Protein AF-A0A4P6BJ47-F1 (afdb_monomer_lite)

Foldseek 3Di:
DDPLQPDLVSVLVVQCLVCLLVVVQLSVLVQADPVRVVVVLVVCVVVVVDDPVVSVVDDSPDPSSSVVVSVVSVVVCVVCDVVCSVFKDWDSDWADPDPFKIKIWIDGNVVPDDDDPPDPPDPPTQIFMWGWDWDQDPNDTDIHIGTHVVVNVVD

Secondary structure (DSSP, 8-state):
--TT--SHHHHHHHHHHHHHHTT-HHHHHHHB-HHHHHHHHHHHHHTTSS-HHHHHT--TT-HHHHHHHHHHHHHHHHHH-HHHHHTEEEEEEEEE-SSSEEEEEEEE-TTSS----S-TT-----EEEEEEEEEEETTEEEEEEEE-HHHHHH-

pLDDT: mean 79.22, std 15.64, range [38.28, 96.44]

Radius of gyration: 16.75 Å; chains: 1; bounding box: 39×51×36 Å

Sequence (155 aa):
MDKRLETPEHITAIAFLEAIYQDDVGAFWRLLSSEGRGFFKGLWYGKGIFTLEELKGLSEENFFIKEQLKAVLKTIRASLGENFLNNVGISEKIIQDDALHKRVKLIPNIGKSEVVFIKPTLVETLFIPLVYELEDKENQMVGYWKIDYLKMIKG

Structure (mmCIF, N/CA/C/O backbone):
data_AF-A0A4P6BJ47-F1
#
_entry.id   AF-A0A4P6BJ47-F1
#
loop_
_atom_site.group_PDB
_atom_site.id
_atom_site.type_symbol
_atom_site.label_atom_id
_atom_site.label_alt_id
_atom_site.label_comp_id
_atom_site.label_asym_id
_atom_site.label_entity_id
_atom_site.label_seq_id
_atom_site.pdbx_PDB_ins_code
_atom_site.Cartn_x
_atom_site.Cartn_y
_atom_site.Cartn_z
_atom_site.occupancy
_atom_site.B_iso_or_equiv
_atom_site.auth_seq_id
_atom_site.auth_comp_id
_atom_site.auth_asym_id
_atom_site.auth_atom_id
_atom_site.pdbx_PDB_model_num
ATOM 1 N N . MET A 1 1 ? 22.271 0.160 -5.242 1.00 46.38 1 MET A N 1
ATOM 2 C CA . MET A 1 1 ? 21.013 0.419 -5.973 1.00 46.38 1 MET A CA 1
ATOM 3 C C . MET A 1 1 ? 21.399 1.064 -7.287 1.00 46.38 1 MET A C 1
ATOM 5 O O . MET A 1 1 ? 22.166 2.016 -7.249 1.00 46.38 1 MET A O 1
ATOM 9 N N . ASP A 1 2 ? 21.001 0.477 -8.415 1.00 38.28 2 ASP A N 1
ATOM 10 C CA . ASP A 1 2 ? 21.309 0.995 -9.754 1.00 38.28 2 ASP A CA 1
ATOM 11 C C . ASP A 1 2 ? 20.486 2.272 -10.011 1.00 38.28 2 ASP A C 1
ATOM 13 O O . ASP A 1 2 ? 19.298 2.312 -9.697 1.00 38.28 2 ASP A O 1
ATOM 17 N N . LYS A 1 3 ? 21.116 3.324 -10.543 1.00 46.25 3 LYS A N 1
ATOM 18 C CA . LYS A 1 3 ? 20.573 4.698 -10.670 1.00 46.25 3 LYS A CA 1
ATOM 19 C C . LYS A 1 3 ? 19.500 4.860 -11.769 1.00 46.25 3 LYS A C 1
ATOM 21 O O . LYS A 1 3 ? 19.238 5.965 -12.220 1.00 46.25 3 LYS A O 1
ATOM 26 N N . ARG A 1 4 ? 18.910 3.767 -12.267 1.00 52.31 4 ARG A N 1
ATOM 27 C CA . ARG A 1 4 ? 18.043 3.767 -13.468 1.00 52.31 4 ARG A CA 1
ATOM 28 C C . ARG A 1 4 ? 16.538 3.723 -13.175 1.00 52.31 4 ARG A C 1
ATOM 30 O O . ARG A 1 4 ? 15.744 3.791 -14.103 1.00 52.31 4 ARG A O 1
ATOM 37 N N . LEU A 1 5 ? 16.141 3.643 -11.903 1.00 60.44 5 LEU A N 1
ATOM 38 C CA . LEU A 1 5 ? 14.746 3.499 -11.454 1.00 60.44 5 LEU A CA 1
ATOM 39 C C . LEU A 1 5 ? 14.224 4.763 -10.735 1.00 60.44 5 LEU A C 1
ATOM 41 O O . LEU A 1 5 ? 13.616 4.672 -9.674 1.00 60.44 5 LEU A O 1
ATOM 45 N N . GLU A 1 6 ? 14.482 5.955 -11.280 1.00 70.81 6 GLU A N 1
ATOM 46 C CA . GLU A 1 6 ? 14.173 7.245 -10.625 1.00 70.81 6 GLU A CA 1
ATOM 47 C C . GLU A 1 6 ? 12.835 7.875 -11.066 1.00 70.81 6 GLU A C 1
ATOM 49 O O . GLU A 1 6 ? 12.692 9.096 -11.063 1.00 70.81 6 GLU A O 1
ATOM 54 N N . THR A 1 7 ? 11.828 7.087 -11.466 1.00 88.38 7 THR A N 1
ATOM 55 C CA . THR A 1 7 ? 10.485 7.668 -11.665 1.00 88.38 7 THR A CA 1
ATOM 56 C C . THR A 1 7 ? 9.706 7.687 -10.345 1.00 88.38 7 THR A C 1
ATOM 58 O O . THR A 1 7 ? 9.891 6.787 -9.518 1.00 88.38 7 THR A O 1
ATOM 61 N N . PRO A 1 8 ? 8.797 8.655 -10.135 1.00 91.69 8 PRO A N 1
ATOM 62 C CA . PRO A 1 8 ? 7.952 8.699 -8.942 1.00 91.69 8 PRO A CA 1
ATOM 63 C C . PRO A 1 8 ? 7.198 7.387 -8.660 1.00 91.69 8 PRO A C 1
ATOM 65 O O . PRO A 1 8 ? 7.066 6.990 -7.509 1.00 91.69 8 PRO A O 1
ATOM 68 N N . GLU A 1 9 ? 6.752 6.677 -9.698 1.00 92.75 9 GLU A N 1
ATOM 69 C CA . GLU A 1 9 ? 6.090 5.372 -9.595 1.00 92.75 9 GLU A CA 1
ATOM 70 C C . GLU A 1 9 ? 7.004 4.295 -9.003 1.00 92.75 9 GLU A C 1
ATOM 72 O O . GLU A 1 9 ? 6.594 3.565 -8.099 1.00 92.75 9 GLU A O 1
ATOM 77 N N . HIS A 1 10 ? 8.243 4.201 -9.499 1.00 90.25 10 HIS A N 1
ATOM 78 C CA . HIS A 1 10 ? 9.231 3.263 -8.972 1.00 90.25 10 HIS A CA 1
ATOM 79 C C . HIS A 1 10 ? 9.581 3.610 -7.527 1.00 90.25 10 HIS A C 1
ATOM 81 O O . HIS A 1 10 ? 9.614 2.715 -6.689 1.00 90.25 10 HIS A O 1
ATOM 87 N N . ILE A 1 11 ? 9.766 4.897 -7.214 1.00 91.81 11 ILE A N 1
ATOM 88 C CA . ILE A 1 11 ? 10.048 5.362 -5.850 1.00 91.81 11 ILE A CA 1
ATOM 89 C C . ILE A 1 11 ? 8.911 4.962 -4.899 1.00 91.81 11 ILE A C 1
ATOM 91 O O . ILE A 1 11 ? 9.177 4.364 -3.858 1.00 91.81 11 ILE A O 1
ATOM 95 N N . THR A 1 12 ? 7.648 5.211 -5.265 1.00 93.75 12 THR A N 1
ATOM 96 C CA . THR A 1 12 ? 6.483 4.813 -4.456 1.00 93.75 12 THR A CA 1
ATOM 97 C C . THR A 1 12 ? 6.406 3.293 -4.284 1.00 93.75 12 THR A C 1
ATOM 99 O O . THR A 1 12 ? 6.168 2.812 -3.176 1.00 93.75 12 THR A O 1
ATOM 102 N N . ALA A 1 13 ? 6.627 2.522 -5.352 1.00 91.44 13 ALA A N 1
ATOM 103 C CA . ALA A 1 13 ? 6.590 1.062 -5.299 1.00 91.44 13 ALA A CA 1
ATOM 104 C C . ALA A 1 13 ? 7.714 0.475 -4.422 1.00 91.44 13 ALA A C 1
ATOM 106 O O . ALA A 1 13 ? 7.459 -0.437 -3.637 1.00 91.44 13 ALA A O 1
ATOM 107 N N . ILE A 1 14 ? 8.935 1.014 -4.514 1.00 90.38 14 ILE A N 1
ATOM 108 C CA . ILE A 1 14 ? 10.071 0.617 -3.666 1.00 90.38 14 ILE A CA 1
ATOM 109 C C . ILE A 1 14 ? 9.769 0.944 -2.210 1.00 90.38 14 ILE A C 1
ATOM 111 O O . ILE A 1 14 ? 9.846 0.052 -1.372 1.00 90.38 14 ILE A O 1
ATOM 115 N N . ALA A 1 15 ? 9.354 2.180 -1.920 1.00 92.19 15 ALA A N 1
ATOM 116 C CA . ALA A 1 15 ? 9.032 2.603 -0.561 1.00 92.19 15 ALA A CA 1
ATOM 117 C C . ALA A 1 15 ? 7.928 1.732 0.062 1.00 92.19 15 ALA A C 1
ATOM 119 O O . ALA A 1 15 ? 7.953 1.446 1.256 1.00 92.19 15 ALA A O 1
ATOM 120 N N . PHE A 1 16 ? 6.972 1.263 -0.746 1.00 92.38 16 PHE A N 1
ATOM 121 C CA . PHE A 1 16 ? 5.924 0.354 -0.290 1.00 92.38 16 PHE A CA 1
ATOM 122 C C . PHE A 1 16 ? 6.463 -1.029 0.080 1.00 92.38 16 PHE A C 1
ATOM 124 O O . PHE A 1 16 ? 6.133 -1.554 1.144 1.00 92.38 16 PHE A O 1
ATOM 131 N N . LEU A 1 17 ? 7.319 -1.606 -0.765 1.00 89.38 17 LEU A N 1
ATOM 132 C CA . LEU A 1 17 ? 7.975 -2.882 -0.474 1.00 89.38 17 LEU A CA 1
ATOM 133 C C . LEU A 1 17 ? 8.894 -2.779 0.747 1.00 89.38 17 LEU A C 1
ATOM 135 O O . LEU A 1 17 ? 8.898 -3.681 1.580 1.00 89.38 17 LEU A O 1
ATOM 139 N N . GLU A 1 18 ? 9.628 -1.675 0.881 1.00 89.75 18 GLU A N 1
ATOM 140 C CA . GLU A 1 18 ? 10.474 -1.393 2.041 1.00 89.75 18 GLU A CA 1
ATOM 141 C C . GLU A 1 18 ? 9.647 -1.262 3.322 1.00 89.75 18 GLU A C 1
ATOM 143 O O . GLU A 1 18 ? 10.007 -1.866 4.331 1.00 89.75 18 GLU A O 1
ATOM 148 N N . ALA A 1 19 ? 8.508 -0.565 3.277 1.00 91.25 19 ALA A N 1
ATOM 149 C CA . ALA A 1 19 ? 7.604 -0.455 4.418 1.00 91.25 19 ALA A CA 1
ATOM 150 C C . ALA A 1 19 ? 7.075 -1.827 4.867 1.00 91.25 19 ALA A C 1
ATOM 152 O O . ALA A 1 19 ? 7.056 -2.128 6.059 1.00 91.25 19 ALA A O 1
ATOM 153 N N . ILE A 1 20 ? 6.705 -2.697 3.919 1.00 89.50 20 ILE A N 1
ATOM 154 C CA . ILE A 1 20 ? 6.298 -4.078 4.219 1.00 89.50 20 ILE A CA 1
ATOM 155 C C . ILE A 1 20 ? 7.464 -4.871 4.820 1.00 89.50 20 ILE A C 1
ATOM 157 O O . ILE A 1 20 ? 7.289 -5.572 5.817 1.00 89.50 20 ILE A O 1
ATOM 161 N N . TYR A 1 21 ? 8.652 -4.772 4.221 1.00 87.38 21 TYR A N 1
ATOM 162 C CA . TYR A 1 21 ? 9.841 -5.502 4.654 1.00 87.38 21 TYR A CA 1
ATOM 163 C C . TYR A 1 21 ? 10.271 -5.120 6.078 1.00 87.38 21 TYR A C 1
ATOM 165 O O . TYR A 1 21 ? 10.577 -5.996 6.887 1.00 87.38 21 TYR A O 1
ATOM 173 N N . GLN A 1 22 ? 10.245 -3.825 6.398 1.00 89.81 22 GLN A N 1
ATOM 174 C CA . GLN A 1 22 ? 10.663 -3.281 7.692 1.00 89.81 22 GLN A CA 1
ATOM 175 C C . GLN A 1 22 ? 9.563 -3.308 8.765 1.00 89.81 22 GLN A C 1
ATOM 177 O O . GLN A 1 22 ? 9.823 -2.900 9.893 1.00 89.81 22 GLN A O 1
ATOM 182 N N . ASP A 1 23 ? 8.355 -3.783 8.439 1.00 88.81 23 ASP A N 1
ATOM 183 C CA . ASP A 1 23 ? 7.171 -3.667 9.306 1.00 88.81 23 ASP A CA 1
ATOM 184 C C . ASP A 1 23 ? 6.864 -2.199 9.694 1.00 88.81 23 ASP A C 1
ATOM 186 O O . ASP A 1 23 ? 6.342 -1.904 10.772 1.00 88.81 23 ASP A O 1
ATOM 190 N N . ASP A 1 24 ? 7.194 -1.249 8.803 1.00 90.38 24 ASP A N 1
ATOM 191 C CA . ASP A 1 24 ? 6.918 0.178 8.991 1.00 90.38 24 ASP A CA 1
ATOM 192 C C . ASP A 1 24 ? 5.474 0.488 8.600 1.00 90.38 24 ASP A C 1
ATOM 194 O O . ASP A 1 24 ? 5.130 0.889 7.483 1.00 90.38 24 ASP A O 1
ATOM 198 N N . VAL A 1 25 ? 4.609 0.317 9.588 1.00 90.25 25 VAL A N 1
ATOM 199 C CA . VAL A 1 25 ? 3.180 0.587 9.494 1.00 90.25 25 VAL A CA 1
ATOM 200 C C . VAL A 1 25 ? 2.864 2.037 9.122 1.00 90.25 25 VAL A C 1
ATOM 202 O O . VAL A 1 25 ? 1.892 2.291 8.408 1.00 90.25 25 VAL A O 1
ATOM 205 N N . GLY A 1 26 ? 3.664 2.993 9.601 1.00 88.94 26 GLY A N 1
ATOM 206 C CA . GLY A 1 26 ? 3.444 4.410 9.324 1.00 88.94 26 GLY A CA 1
ATOM 207 C C . GLY A 1 26 ? 3.706 4.715 7.855 1.00 88.94 26 GLY A C 1
ATOM 208 O O . GLY A 1 26 ? 2.857 5.294 7.177 1.00 88.94 26 GLY A O 1
ATOM 209 N N . ALA A 1 27 ? 4.851 4.262 7.338 1.00 90.94 27 ALA A N 1
ATOM 210 C CA . ALA A 1 27 ? 5.171 4.384 5.921 1.00 90.94 27 ALA A CA 1
ATOM 211 C C . ALA A 1 27 ? 4.148 3.652 5.045 1.00 90.94 27 ALA A C 1
ATOM 213 O O . ALA A 1 27 ? 3.646 4.242 4.088 1.00 90.94 27 ALA A O 1
ATOM 214 N N . PHE A 1 28 ? 3.768 2.423 5.414 1.00 92.06 28 PHE A N 1
ATOM 215 C CA . PHE A 1 28 ? 2.736 1.665 4.708 1.00 92.06 28 PHE A CA 1
ATOM 216 C C . PHE A 1 28 ? 1.435 2.468 4.606 1.00 92.06 28 PHE A C 1
ATOM 218 O O . PHE A 1 28 ? 0.937 2.688 3.505 1.00 92.06 28 PHE A O 1
ATOM 225 N N . TRP A 1 29 ? 0.924 2.978 5.733 1.00 91.50 29 TRP A N 1
ATOM 226 C CA . TRP A 1 29 ? -0.313 3.758 5.773 1.00 91.50 29 TRP A CA 1
ATOM 227 C C . TRP A 1 29 ? -0.246 5.031 4.924 1.00 91.50 29 TRP A C 1
ATOM 229 O O . TRP A 1 29 ? -1.196 5.330 4.201 1.00 91.50 29 TRP A O 1
ATOM 239 N N . ARG A 1 30 ? 0.870 5.773 4.972 1.00 90.62 30 ARG A N 1
ATOM 240 C CA . ARG A 1 30 ? 1.061 6.997 4.171 1.00 90.62 30 ARG A CA 1
ATOM 241 C C . ARG A 1 30 ? 1.095 6.735 2.673 1.00 90.62 30 ARG A C 1
ATOM 243 O O . ARG A 1 30 ? 0.724 7.621 1.900 1.00 90.62 30 ARG A O 1
ATOM 250 N N . LEU A 1 31 ? 1.586 5.571 2.261 1.00 94.00 31 LEU A N 1
ATOM 251 C CA . LEU A 1 31 ? 1.706 5.202 0.854 1.00 94.00 31 LEU A CA 1
ATOM 252 C C . LEU A 1 31 ? 0.375 4.749 0.255 1.00 94.00 31 LEU A C 1
ATOM 254 O O . LEU A 1 31 ? 0.220 4.831 -0.960 1.00 94.00 31 LEU A O 1
ATOM 258 N N . LEU A 1 32 ? -0.592 4.326 1.072 1.00 93.50 32 LEU A N 1
ATOM 259 C CA . LEU A 1 32 ? -1.928 3.975 0.598 1.00 93.50 32 LEU A CA 1
ATOM 260 C C . LEU A 1 32 ? -2.672 5.180 0.014 1.00 93.50 32 LEU A C 1
ATOM 262 O O . LEU A 1 32 ? -2.580 6.304 0.520 1.00 93.50 32 LEU A O 1
ATOM 266 N N . SER A 1 33 ? -3.478 4.912 -1.011 1.00 94.31 33 SER A N 1
ATOM 267 C CA . SER A 1 33 ? -4.452 5.871 -1.527 1.00 94.31 33 SER A CA 1
ATOM 268 C C . SER A 1 33 ? -5.469 6.272 -0.456 1.00 94.31 33 SER A C 1
ATOM 270 O O . SER A 1 33 ? -5.699 5.564 0.533 1.00 94.31 33 SER A O 1
ATOM 272 N N . SER A 1 34 ? -6.092 7.430 -0.639 1.00 90.94 34 SER A N 1
ATOM 273 C CA . SER A 1 34 ? -7.233 7.888 0.155 1.00 90.94 34 SER A CA 1
ATOM 274 C C . SER A 1 34 ? -8.343 6.830 0.226 1.00 90.94 34 SER A C 1
ATOM 276 O O . SER A 1 34 ? -8.818 6.521 1.321 1.00 90.94 34 SER A O 1
ATOM 278 N N . GLU A 1 35 ? -8.675 6.194 -0.901 1.00 90.88 35 GLU A N 1
ATOM 279 C CA . GLU A 1 35 ? -9.647 5.098 -0.971 1.00 90.88 35 GLU A CA 1
ATOM 280 C C . GLU A 1 35 ? -9.191 3.861 -0.192 1.00 90.88 35 GLU A C 1
ATOM 282 O O . GLU A 1 35 ? -9.967 3.296 0.580 1.00 90.88 35 GLU A O 1
ATOM 287 N N . GLY A 1 36 ? -7.921 3.463 -0.324 1.00 90.81 36 GLY A N 1
ATOM 288 C CA . GLY A 1 36 ? -7.354 2.340 0.424 1.00 90.81 36 GLY A CA 1
ATOM 289 C C . GLY A 1 36 ? -7.406 2.577 1.934 1.00 90.81 36 GLY A C 1
ATOM 290 O O . GLY A 1 36 ? -7.845 1.711 2.692 1.00 90.81 36 GLY A O 1
ATOM 291 N N . ARG A 1 37 ? -7.046 3.786 2.384 1.00 90.50 37 ARG A N 1
ATOM 292 C CA . ARG A 1 37 ? -7.188 4.197 3.791 1.00 90.50 37 ARG A CA 1
ATOM 293 C C . ARG A 1 37 ? -8.654 4.207 4.230 1.00 90.50 37 ARG A C 1
ATOM 295 O O . ARG A 1 37 ? -8.968 3.745 5.327 1.00 90.50 37 ARG A O 1
ATOM 302 N N . GLY A 1 38 ? -9.555 4.696 3.380 1.00 90.12 38 GLY A N 1
ATOM 303 C CA . GLY A 1 38 ? -10.999 4.702 3.615 1.00 90.12 38 GLY A CA 1
ATOM 304 C C . GLY A 1 38 ? -11.576 3.298 3.802 1.00 90.12 38 GLY A C 1
ATOM 305 O O . GLY A 1 38 ? -12.339 3.073 4.741 1.00 90.12 38 GLY A O 1
ATOM 306 N N . PHE A 1 39 ? -11.149 2.334 2.982 1.00 90.50 39 PHE A N 1
ATOM 307 C CA . PHE A 1 39 ? -11.540 0.930 3.105 1.00 90.50 39 PHE A CA 1
ATOM 308 C C . PHE A 1 39 ? -11.183 0.352 4.476 1.00 90.50 39 PHE A C 1
ATOM 310 O O . PHE A 1 39 ? -12.046 -0.222 5.138 1.00 90.50 39 PHE A O 1
ATOM 317 N N . PHE A 1 40 ? -9.944 0.541 4.943 1.00 88.81 40 PHE A N 1
ATOM 318 C CA . PHE A 1 40 ? -9.538 0.055 6.265 1.00 88.81 40 PHE A CA 1
ATOM 319 C C . PHE A 1 40 ? -10.332 0.714 7.394 1.00 88.81 40 PHE A C 1
ATOM 321 O O . PHE A 1 40 ? -10.818 0.013 8.282 1.00 88.81 40 PHE A O 1
ATOM 328 N N . LYS A 1 41 ? -10.538 2.037 7.331 1.00 88.56 41 LYS A N 1
ATOM 329 C CA . LYS A 1 41 ? -11.379 2.757 8.301 1.00 88.56 41 LYS A CA 1
ATOM 330 C C . LYS A 1 41 ? -12.797 2.179 8.346 1.00 88.56 41 LYS A C 1
ATOM 332 O O . LYS A 1 41 ? -13.299 1.886 9.429 1.00 88.56 41 LYS A O 1
ATOM 337 N N . GLY A 1 42 ? -13.416 1.958 7.186 1.00 88.94 42 GLY A N 1
ATOM 338 C CA . GLY A 1 42 ? -14.748 1.360 7.080 1.00 88.94 42 GLY A CA 1
ATOM 339 C C . GLY A 1 42 ? -14.801 -0.083 7.587 1.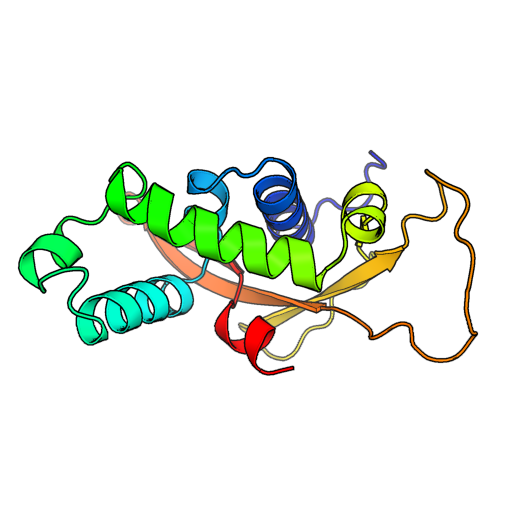00 88.94 42 GLY A C 1
ATOM 340 O O . GLY A 1 42 ? -15.724 -0.446 8.312 1.00 88.94 42 GLY A O 1
ATOM 341 N N . LEU A 1 43 ? -13.787 -0.894 7.274 1.00 89.06 43 LEU A N 1
ATOM 342 C CA . LEU A 1 43 ? -13.670 -2.271 7.755 1.00 89.06 43 LEU A CA 1
ATOM 343 C C . LEU A 1 43 ? -13.577 -2.328 9.283 1.00 89.06 43 LEU A C 1
ATOM 345 O O . LEU A 1 43 ? -14.257 -3.137 9.913 1.00 89.06 43 LEU A O 1
ATOM 349 N N . TRP A 1 44 ? -12.742 -1.484 9.887 1.00 87.69 44 TRP A N 1
ATOM 350 C CA . TRP A 1 44 ? -12.590 -1.448 11.340 1.00 87.69 44 TRP A CA 1
ATOM 351 C C . TRP A 1 44 ? -13.834 -0.906 12.037 1.00 87.69 44 TRP A C 1
ATOM 353 O O . TRP A 1 44 ? -14.228 -1.449 13.068 1.00 87.69 44 TRP A O 1
ATOM 363 N N . TYR A 1 45 ? -14.500 0.085 11.443 1.00 87.25 45 TYR A N 1
ATOM 364 C CA . TYR A 1 45 ? -15.803 0.547 11.911 1.00 87.25 45 TYR A CA 1
ATOM 365 C C . TYR A 1 45 ? -16.850 -0.570 11.887 1.00 87.25 45 TYR A C 1
ATOM 367 O O . TYR A 1 45 ? -17.483 -0.851 12.901 1.00 87.25 45 TYR A O 1
ATOM 375 N N . GLY A 1 46 ? -16.981 -1.276 10.760 1.00 88.12 46 GLY A N 1
ATOM 376 C CA . GLY A 1 46 ? -17.935 -2.378 10.611 1.00 88.12 46 GLY A CA 1
ATOM 377 C C . GLY A 1 46 ? -17.665 -3.559 11.549 1.00 88.12 46 GLY A C 1
ATOM 378 O O . GLY A 1 46 ? -18.592 -4.266 11.933 1.00 88.12 46 GLY A O 1
ATOM 379 N N . LYS A 1 47 ? -16.408 -3.755 11.965 1.00 87.25 47 LYS A N 1
ATOM 380 C CA . LYS A 1 47 ? -16.017 -4.753 12.972 1.00 87.25 47 LYS A CA 1
ATOM 381 C C . LYS A 1 47 ? -16.209 -4.286 14.420 1.00 87.25 47 LYS A C 1
ATOM 383 O O . LYS A 1 47 ? -15.904 -5.051 15.330 1.00 87.25 47 LYS A 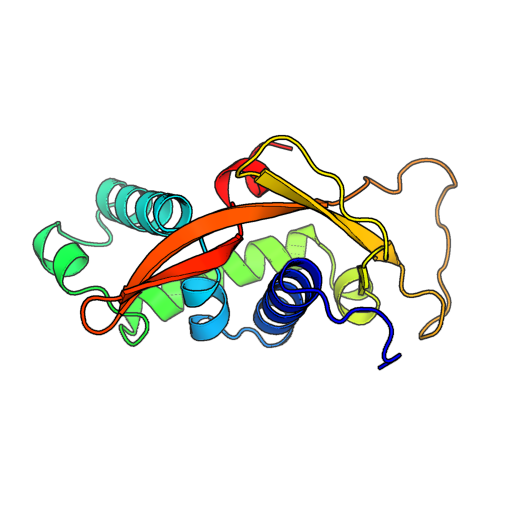O 1
ATOM 388 N N . GLY A 1 48 ? -16.672 -3.055 14.642 1.00 84.44 48 GLY A N 1
ATOM 389 C CA . GLY A 1 48 ? -16.818 -2.476 15.979 1.00 84.44 48 GLY A CA 1
ATOM 390 C C . GLY A 1 48 ? -15.486 -2.197 16.680 1.00 84.44 48 GLY A C 1
ATOM 391 O O . GLY A 1 48 ? -15.454 -2.116 17.902 1.00 84.44 48 GLY A O 1
ATOM 392 N N . ILE A 1 49 ? -14.387 -2.079 15.925 1.00 83.94 49 ILE A N 1
ATOM 393 C CA . ILE A 1 49 ? -13.048 -1.796 16.470 1.00 83.94 49 ILE A CA 1
ATOM 394 C C . ILE A 1 49 ? -12.905 -0.304 16.793 1.00 83.94 49 ILE A C 1
ATOM 396 O O . ILE A 1 49 ? -12.238 0.046 17.760 1.00 83.94 49 ILE A O 1
ATOM 400 N N . PHE A 1 50 ? -13.540 0.558 15.995 1.00 82.25 50 PHE A N 1
ATOM 401 C CA . PHE A 1 50 ? -13.587 2.003 16.211 1.00 82.25 50 PHE A CA 1
ATOM 402 C C . PHE A 1 50 ? -15.005 2.533 16.021 1.00 82.25 50 PHE A C 1
ATOM 404 O O . PHE A 1 50 ? -15.765 2.040 15.188 1.00 82.25 50 PHE A O 1
ATOM 411 N N . THR A 1 51 ? -15.328 3.595 16.742 1.00 84.75 51 THR A N 1
ATOM 412 C CA . THR A 1 51 ? -16.484 4.464 16.515 1.00 84.75 51 THR A CA 1
ATOM 413 C C . THR A 1 51 ? -16.190 5.495 15.420 1.00 84.75 51 THR A C 1
ATOM 415 O O . THR A 1 51 ? -15.035 5.778 15.102 1.00 84.75 51 THR A O 1
ATOM 418 N N . LEU A 1 52 ? -17.229 6.119 14.848 1.00 79.69 52 LEU A N 1
ATOM 419 C CA . LEU A 1 52 ? -17.046 7.197 13.861 1.00 79.69 52 LEU A CA 1
ATOM 420 C C . LEU A 1 52 ? -16.250 8.381 14.424 1.00 79.69 52 LEU A C 1
ATOM 422 O O . LEU A 1 52 ? -15.507 9.021 13.685 1.00 79.69 52 LEU A O 1
ATOM 426 N N . GLU A 1 53 ? -16.411 8.674 15.715 1.00 80.25 53 GLU A N 1
ATOM 427 C CA . GLU A 1 53 ? -15.699 9.765 16.380 1.00 80.25 53 GLU A CA 1
ATOM 428 C C . GLU A 1 53 ? -14.195 9.471 16.450 1.00 80.25 53 GLU A C 1
ATOM 430 O O . GLU A 1 53 ? -13.379 10.310 16.073 1.00 80.25 53 GLU A O 1
ATOM 435 N N . GLU A 1 54 ? -13.827 8.239 16.807 1.00 79.44 54 GLU A N 1
ATOM 436 C CA . GLU A 1 54 ? -12.432 7.793 16.817 1.00 79.44 54 GLU A CA 1
ATOM 437 C C . GLU A 1 54 ? -11.831 7.805 15.405 1.00 79.44 54 GLU A C 1
ATOM 439 O O . GLU A 1 54 ? -10.698 8.255 15.233 1.00 79.44 54 GLU A O 1
ATOM 444 N N . LEU A 1 55 ? -12.601 7.415 14.376 1.00 76.62 55 LEU A N 1
ATOM 445 C CA . LEU A 1 55 ? -12.162 7.436 12.973 1.00 76.62 55 LEU A CA 1
ATOM 446 C C . LEU A 1 55 ? -11.806 8.837 12.449 1.00 76.62 55 LEU A C 1
ATOM 448 O O . LEU A 1 55 ? -10.916 8.955 11.594 1.00 76.62 55 LEU A O 1
ATOM 452 N N . LYS A 1 56 ? -12.494 9.888 12.921 1.00 73.19 56 LYS A N 1
ATOM 453 C CA . LYS A 1 56 ? -12.219 11.285 12.529 1.00 73.19 56 LYS A CA 1
ATOM 454 C C . LYS A 1 56 ? -10.842 11.745 13.011 1.00 73.19 56 LYS A C 1
ATOM 456 O O . LYS A 1 56 ? -10.180 12.494 12.302 1.00 73.19 56 LYS A O 1
ATOM 461 N N . GLY A 1 57 ? -10.407 11.264 14.177 1.00 68.06 57 GLY A N 1
ATOM 462 C CA . GLY A 1 57 ? -9.108 11.577 14.779 1.00 68.06 57 GLY A CA 1
ATOM 463 C C . GLY A 1 57 ? -7.982 10.607 14.413 1.00 68.06 57 GLY A C 1
ATOM 464 O O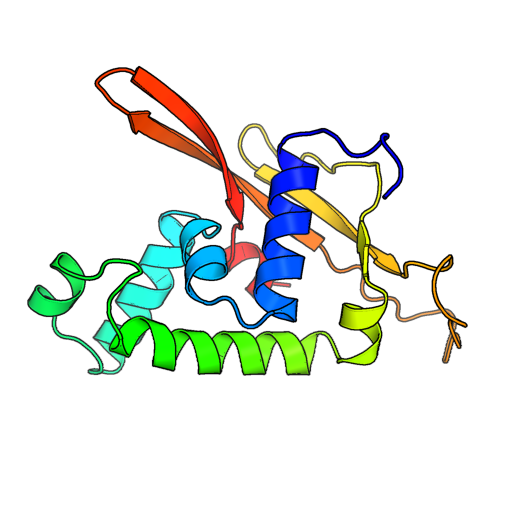 . GLY A 1 57 ? -6.876 10.728 14.938 1.00 68.06 57 GLY A O 1
ATOM 465 N N . LEU A 1 58 ? -8.237 9.623 13.543 1.00 71.31 58 LEU A N 1
ATOM 466 C CA . LEU A 1 58 ? -7.232 8.638 13.154 1.00 71.31 58 LEU A CA 1
ATOM 467 C C . LEU A 1 58 ? -6.141 9.263 12.274 1.00 71.31 58 LEU A C 1
ATOM 469 O O . LEU A 1 58 ? -6.303 9.387 11.054 1.00 71.31 58 LEU A O 1
ATOM 473 N N . SER A 1 59 ? -5.015 9.585 12.907 1.00 68.00 59 SER A N 1
ATOM 474 C CA . SER A 1 59 ? -3.728 9.846 12.268 1.00 68.00 59 SER A CA 1
ATOM 475 C C . SER A 1 59 ? -2.854 8.589 12.256 1.00 68.00 59 SER A C 1
ATOM 477 O O . SER A 1 59 ? -3.081 7.632 12.995 1.00 68.00 59 SER A O 1
ATOM 479 N N . GLU A 1 60 ? -1.810 8.610 11.434 1.00 63.41 60 GLU A N 1
ATOM 480 C CA . GLU A 1 60 ? -0.756 7.586 11.374 1.00 63.41 60 GLU A CA 1
ATOM 481 C C . GLU A 1 60 ? -0.050 7.303 12.713 1.00 63.41 60 GLU A C 1
ATOM 483 O O . GLU A 1 60 ? 0.579 6.258 12.893 1.00 63.41 60 GLU A O 1
ATOM 488 N N . GLU A 1 61 ? -0.162 8.218 13.674 1.00 61.66 61 GLU A N 1
ATOM 489 C CA . GLU A 1 61 ? 0.439 8.084 14.997 1.00 61.66 61 GLU A CA 1
ATOM 490 C C . GLU A 1 61 ? -0.435 7.291 15.971 1.00 61.66 61 GLU A C 1
ATOM 492 O O . GLU A 1 61 ? 0.056 6.854 17.014 1.00 61.66 61 GLU A O 1
ATOM 497 N N . ASN A 1 62 ? -1.702 7.044 15.627 1.00 73.19 62 ASN A N 1
ATOM 498 C CA . ASN A 1 62 ? -2.626 6.335 16.495 1.00 73.19 62 ASN A CA 1
ATOM 499 C C . ASN A 1 62 ? -2.169 4.880 16.716 1.00 73.19 62 ASN A C 1
ATOM 501 O O . ASN A 1 62 ? -2.107 4.067 15.791 1.00 73.19 62 ASN A O 1
ATOM 505 N N . PHE A 1 63 ? -1.869 4.547 17.973 1.00 68.25 63 PHE A N 1
ATOM 506 C CA . PHE A 1 63 ? -1.365 3.236 18.384 1.00 68.25 63 PHE A CA 1
ATOM 507 C C . PHE A 1 63 ? -2.272 2.070 17.953 1.00 68.25 63 PHE A C 1
ATOM 509 O O . PHE A 1 63 ? -1.776 1.027 17.531 1.00 68.25 63 PHE A O 1
ATOM 516 N N . PHE A 1 64 ? -3.596 2.244 17.981 1.00 70.00 64 PHE A N 1
ATOM 517 C CA . PHE A 1 64 ? -4.530 1.182 17.604 1.00 70.00 64 PHE A CA 1
ATOM 518 C C . PHE A 1 64 ? -4.536 0.914 16.098 1.00 70.00 64 PHE A C 1
ATOM 520 O O . PHE A 1 64 ? -4.615 -0.244 15.688 1.00 70.00 64 PHE A O 1
ATOM 527 N N . ILE A 1 65 ? -4.384 1.952 15.266 1.00 74.25 65 ILE A N 1
ATOM 528 C CA . ILE A 1 65 ? -4.170 1.766 13.823 1.00 74.25 65 ILE A CA 1
ATOM 529 C C . ILE A 1 65 ? -2.906 0.946 13.597 1.00 74.25 65 ILE A C 1
ATOM 531 O O . ILE A 1 65 ? -2.908 0.038 12.766 1.00 74.25 65 ILE A O 1
ATOM 535 N N . LYS A 1 66 ? -1.841 1.243 14.355 1.00 80.00 66 LYS A N 1
ATOM 536 C CA . LYS A 1 66 ? -0.567 0.544 14.205 1.00 80.00 66 LYS A CA 1
ATOM 537 C C . LYS A 1 66 ? -0.723 -0.957 14.422 1.00 80.00 66 LYS A C 1
ATOM 539 O O . LYS A 1 66 ? -0.295 -1.730 13.575 1.00 80.00 66 LYS A O 1
ATOM 544 N N . GLU A 1 67 ? -1.398 -1.371 15.489 1.00 82.50 67 GLU A N 1
ATOM 545 C CA . GLU A 1 67 ? -1.619 -2.794 15.779 1.00 82.50 67 GLU A CA 1
ATOM 546 C C . GLU A 1 67 ? -2.498 -3.493 14.730 1.00 82.50 67 GLU A C 1
ATOM 548 O O . GLU A 1 67 ? -2.173 -4.594 14.281 1.00 82.50 67 GLU A O 1
ATOM 553 N N . GLN A 1 68 ? -3.576 -2.850 14.267 1.00 85.50 68 GLN A N 1
ATOM 554 C CA . GLN A 1 68 ? -4.428 -3.436 13.225 1.00 85.50 68 GLN A CA 1
ATOM 555 C C . GLN A 1 68 ? -3.690 -3.576 11.888 1.00 85.50 68 GLN A C 1
ATOM 557 O O . GLN A 1 68 ? -3.816 -4.594 11.205 1.00 85.50 68 GLN A O 1
ATOM 562 N N . LEU A 1 69 ? -2.889 -2.579 11.516 1.00 87.38 69 LEU A N 1
ATOM 563 C CA . LEU A 1 69 ? -2.094 -2.624 10.293 1.00 87.38 69 LEU A CA 1
ATOM 564 C C . LEU A 1 69 ? -0.906 -3.586 10.392 1.00 87.38 69 LEU A C 1
ATOM 566 O O . LEU A 1 69 ? -0.583 -4.200 9.382 1.00 87.38 69 LEU A O 1
ATOM 570 N N . LYS A 1 70 ? -0.308 -3.808 11.572 1.00 89.00 70 LYS A N 1
ATOM 571 C CA . LYS A 1 70 ? 0.684 -4.887 11.760 1.00 89.00 70 LYS A CA 1
ATOM 572 C C . LYS A 1 70 ? 0.105 -6.247 11.392 1.00 89.00 70 LYS A C 1
ATOM 574 O O . LYS A 1 70 ? 0.760 -7.038 10.718 1.00 89.00 70 LYS A O 1
ATOM 579 N N . ALA A 1 71 ? -1.134 -6.527 11.800 1.00 86.88 71 ALA A N 1
ATOM 580 C CA . ALA A 1 71 ? -1.796 -7.776 11.431 1.00 86.88 71 ALA A CA 1
ATOM 581 C C . ALA A 1 71 ? -1.961 -7.896 9.904 1.00 86.88 71 ALA A C 1
ATOM 583 O O . ALA A 1 71 ? -1.689 -8.953 9.338 1.00 86.88 71 ALA A O 1
ATOM 584 N N . VAL A 1 72 ? -2.326 -6.798 9.234 1.00 87.06 72 VAL A N 1
ATOM 585 C CA . VAL A 1 72 ? -2.424 -6.734 7.766 1.00 87.06 72 VAL A CA 1
ATOM 586 C C . VAL A 1 72 ? -1.060 -6.953 7.105 1.00 87.06 72 VAL A C 1
ATOM 588 O O . VAL A 1 72 ? -0.951 -7.791 6.211 1.00 87.06 72 VAL A O 1
ATOM 591 N N . LEU A 1 73 ? -0.011 -6.260 7.559 1.00 88.62 73 LEU A N 1
ATOM 592 C CA . LEU A 1 73 ? 1.354 -6.430 7.055 1.00 88.62 73 LEU A CA 1
ATOM 593 C C . LEU A 1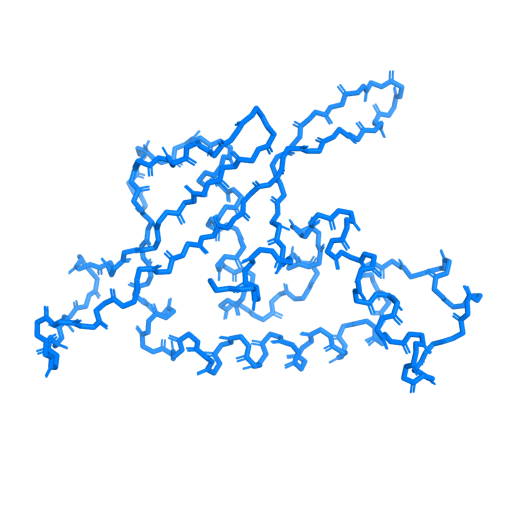 73 ? 1.835 -7.868 7.221 1.00 88.62 73 LEU A C 1
ATOM 595 O O . LEU A 1 73 ? 2.375 -8.442 6.279 1.00 88.62 73 LEU A O 1
ATOM 599 N N . LYS A 1 74 ? 1.572 -8.495 8.372 1.00 87.56 74 LYS A N 1
ATOM 600 C CA . LYS A 1 74 ? 1.893 -9.906 8.605 1.00 87.56 74 LYS A CA 1
ATOM 601 C C . LYS A 1 74 ? 1.208 -10.821 7.589 1.00 87.56 74 LYS A C 1
ATOM 603 O O . LYS A 1 74 ? 1.855 -11.722 7.060 1.00 87.56 74 LYS A O 1
ATOM 608 N N . THR A 1 75 ? -0.070 -10.586 7.285 1.00 84.38 75 THR A N 1
ATOM 609 C CA . THR A 1 75 ? -0.795 -11.347 6.256 1.00 84.38 75 THR A CA 1
ATOM 610 C C . THR A 1 75 ? -0.200 -11.135 4.864 1.00 84.38 75 THR A C 1
ATOM 612 O O . THR A 1 75 ? 0.024 -12.114 4.158 1.00 84.38 75 THR A O 1
ATOM 615 N N . ILE A 1 76 ? 0.116 -9.892 4.487 1.00 82.12 76 ILE A N 1
ATOM 616 C CA . ILE A 1 76 ? 0.745 -9.571 3.194 1.00 82.12 76 ILE A CA 1
ATOM 617 C C . ILE A 1 76 ? 2.120 -10.240 3.080 1.00 82.12 76 ILE A C 1
ATOM 619 O O . ILE A 1 76 ? 2.440 -10.849 2.064 1.00 82.12 76 ILE A O 1
ATOM 623 N N . ARG A 1 77 ? 2.943 -10.184 4.130 1.00 81.88 77 ARG A N 1
ATOM 624 C CA . ARG A 1 77 ? 4.259 -10.837 4.144 1.00 81.88 77 ARG A CA 1
ATOM 625 C C . ARG A 1 77 ? 4.146 -12.349 4.015 1.00 81.88 77 ARG A C 1
ATOM 627 O O . ARG A 1 77 ? 4.905 -12.950 3.260 1.00 81.88 77 ARG A O 1
ATOM 634 N N . ALA A 1 78 ? 3.190 -12.952 4.720 1.00 80.88 78 ALA A N 1
ATOM 635 C CA . ALA A 1 78 ? 2.926 -14.379 4.618 1.00 80.88 78 ALA A CA 1
ATOM 636 C C . ALA A 1 78 ? 2.468 -14.777 3.206 1.00 80.88 78 ALA A C 1
ATOM 638 O O . ALA A 1 78 ? 2.885 -15.824 2.721 1.00 80.88 78 ALA A O 1
ATOM 639 N N . SER A 1 79 ? 1.661 -13.944 2.534 1.00 76.06 79 SER A N 1
ATOM 640 C CA . SER A 1 79 ? 1.207 -14.221 1.166 1.00 76.06 79 SER A CA 1
ATOM 641 C C . SER A 1 79 ? 2.306 -14.023 0.122 1.00 76.06 79 SER A C 1
ATOM 643 O O . SER A 1 79 ? 2.376 -14.784 -0.834 1.00 76.06 79 SER A O 1
ATOM 645 N N . LEU A 1 80 ? 3.165 -13.013 0.293 1.00 74.19 80 LEU A N 1
ATOM 646 C CA . LEU A 1 80 ? 4.297 -12.762 -0.604 1.00 74.19 80 LEU A CA 1
ATOM 647 C C . LEU A 1 80 ? 5.419 -13.794 -0.416 1.00 74.19 80 LEU A C 1
ATOM 649 O O . LEU A 1 80 ? 6.125 -14.113 -1.367 1.00 74.19 80 LEU A O 1
ATOM 653 N N . GLY A 1 81 ? 5.568 -14.336 0.794 1.00 71.62 81 GLY A N 1
ATOM 654 C CA . GLY A 1 81 ? 6.632 -15.262 1.159 1.00 71.62 81 GLY A CA 1
ATOM 655 C C . GLY A 1 81 ? 7.938 -14.542 1.509 1.00 71.62 81 GLY A C 1
ATOM 656 O O . GLY A 1 81 ? 8.390 -13.630 0.816 1.00 71.62 81 GLY A O 1
ATOM 657 N N . GLU A 1 82 ? 8.590 -14.975 2.591 1.00 67.12 82 GLU A N 1
ATOM 658 C CA . GLU A 1 82 ? 9.798 -14.317 3.118 1.00 67.12 82 GLU A CA 1
ATOM 659 C C . GLU A 1 82 ? 10.954 -14.300 2.106 1.00 67.12 82 GLU A C 1
ATOM 661 O O . GLU A 1 82 ? 11.624 -13.283 1.933 1.00 67.12 82 GLU A O 1
ATOM 666 N N . ASN A 1 83 ? 11.135 -15.394 1.363 1.00 64.94 83 ASN A N 1
ATOM 667 C CA . ASN A 1 83 ? 12.188 -15.508 0.350 1.00 64.94 83 ASN A CA 1
ATOM 668 C C . ASN A 1 83 ? 11.998 -14.540 -0.825 1.00 64.94 83 ASN A C 1
ATOM 670 O O . ASN A 1 83 ? 12.985 -14.094 -1.415 1.00 64.94 83 ASN A O 1
ATOM 674 N N . PHE A 1 84 ? 10.746 -14.216 -1.158 1.00 69.19 84 PHE A N 1
ATOM 675 C CA . PHE A 1 84 ? 10.427 -13.271 -2.221 1.00 69.19 84 PHE A CA 1
ATOM 676 C C . PHE A 1 84 ? 10.732 -11.842 -1.781 1.00 69.19 84 PHE A C 1
ATOM 678 O O . PHE A 1 84 ? 11.399 -11.122 -2.512 1.00 69.19 84 PHE A O 1
ATOM 685 N N . LEU A 1 85 ? 10.326 -11.452 -0.568 1.00 69.88 85 LEU A N 1
ATOM 686 C CA . LEU A 1 85 ? 10.601 -10.115 -0.029 1.00 69.88 85 LEU A CA 1
ATOM 687 C C . LEU A 1 85 ? 12.101 -9.825 0.098 1.00 69.88 85 LEU A C 1
ATOM 689 O O . LEU A 1 85 ? 12.536 -8.719 -0.210 1.00 69.88 85 LEU A O 1
ATOM 693 N N . ASN A 1 86 ? 12.900 -10.829 0.468 1.00 68.31 86 ASN A N 1
ATOM 694 C CA . ASN A 1 86 ? 14.359 -10.698 0.552 1.00 68.31 86 ASN A CA 1
ATOM 695 C C . ASN A 1 86 ? 15.025 -10.462 -0.815 1.00 68.31 86 ASN A C 1
ATOM 697 O O . ASN A 1 86 ? 16.131 -9.929 -0.885 1.00 68.31 86 ASN A O 1
ATOM 701 N N . ASN A 1 87 ? 14.354 -10.853 -1.900 1.00 70.19 87 ASN A N 1
ATOM 702 C CA . ASN A 1 87 ? 14.876 -10.814 -3.262 1.00 70.19 87 ASN A CA 1
ATOM 703 C C . ASN A 1 87 ? 13.878 -10.182 -4.234 1.00 70.19 87 ASN A C 1
ATOM 705 O O . ASN A 1 87 ? 13.794 -10.590 -5.393 1.00 70.19 87 ASN A O 1
ATOM 709 N N . VAL A 1 88 ? 13.111 -9.190 -3.782 1.00 73.69 88 VAL A N 1
ATOM 710 C CA . VAL A 1 88 ? 12.144 -8.511 -4.641 1.00 73.69 88 VAL A CA 1
ATOM 711 C C . VAL A 1 88 ? 12.857 -7.450 -5.479 1.00 73.69 88 VAL A C 1
ATOM 713 O O . VAL A 1 88 ? 13.666 -6.657 -4.994 1.00 73.69 88 VAL A O 1
ATOM 716 N N . GLY A 1 89 ? 12.596 -7.475 -6.778 1.00 76.88 89 GLY A N 1
ATOM 717 C CA . GLY A 1 89 ? 12.954 -6.440 -7.733 1.00 76.88 89 GLY A CA 1
ATOM 718 C C . GLY A 1 89 ? 11.696 -5.883 -8.387 1.00 76.88 89 GLY A C 1
ATOM 719 O O . GLY A 1 89 ? 10.608 -6.457 -8.297 1.00 76.88 89 GLY A O 1
ATOM 720 N N . ILE A 1 90 ? 11.850 -4.763 -9.078 1.00 82.00 90 ILE A N 1
ATOM 721 C CA . ILE A 1 90 ? 10.789 -4.165 -9.886 1.00 82.00 90 ILE A CA 1
ATOM 722 C C . ILE A 1 90 ? 11.256 -4.071 -11.333 1.00 82.00 90 ILE A C 1
ATOM 724 O O . ILE A 1 90 ? 12.437 -3.853 -11.603 1.00 82.00 90 ILE A O 1
ATOM 728 N N . SER A 1 91 ? 10.336 -4.282 -12.268 1.00 83.19 91 SER A N 1
ATOM 729 C CA . SER A 1 91 ? 10.605 -4.069 -13.686 1.00 83.19 91 SER A CA 1
ATOM 730 C C . SER A 1 91 ? 10.795 -2.582 -13.965 1.00 83.19 91 SER A C 1
ATOM 732 O O . SER A 1 91 ? 10.032 -1.774 -13.452 1.00 83.19 91 SER A O 1
ATOM 734 N N . GLU A 1 92 ? 11.739 -2.244 -14.847 1.00 81.88 92 GLU A N 1
ATOM 735 C CA . GLU A 1 92 ? 11.922 -0.876 -15.359 1.00 81.88 92 GLU A CA 1
ATOM 736 C C . GLU A 1 92 ? 10.710 -0.377 -16.169 1.00 81.88 92 GLU A C 1
ATOM 738 O O . GLU A 1 92 ? 10.517 0.826 -16.353 1.00 81.88 92 GLU A O 1
ATOM 743 N N . LYS A 1 93 ? 9.885 -1.298 -16.692 1.00 84.62 93 LYS A N 1
ATOM 744 C CA . LYS A 1 93 ? 8.708 -0.954 -17.488 1.00 84.62 93 LYS A CA 1
ATOM 745 C C . LYS A 1 93 ? 7.493 -0.760 -16.585 1.00 84.62 93 LYS A C 1
ATOM 747 O O . LYS A 1 93 ? 6.971 -1.717 -16.013 1.00 84.62 93 LYS A O 1
ATOM 752 N N . ILE A 1 94 ? 6.977 0.464 -16.575 1.00 87.75 94 ILE A N 1
ATOM 753 C CA . ILE A 1 94 ? 5.684 0.789 -15.972 1.00 87.75 94 ILE A CA 1
ATOM 754 C C . ILE A 1 94 ? 4.572 0.446 -16.962 1.00 87.75 94 ILE A C 1
ATOM 756 O O . ILE A 1 94 ? 4.654 0.762 -18.152 1.00 87.75 94 ILE A O 1
ATOM 760 N N . ILE A 1 95 ? 3.523 -0.205 -16.470 1.00 90.19 95 ILE A N 1
ATOM 761 C CA . ILE A 1 95 ? 2.310 -0.475 -17.236 1.00 90.19 95 ILE A CA 1
ATOM 762 C C . ILE A 1 95 ? 1.319 0.637 -16.921 1.00 90.19 95 ILE A C 1
ATOM 764 O O . ILE A 1 95 ? 0.991 0.862 -15.759 1.00 90.19 95 ILE A O 1
ATOM 768 N N . GLN A 1 96 ? 0.861 1.348 -17.944 1.00 92.62 96 GLN A N 1
ATOM 769 C CA . GLN A 1 96 ? -0.197 2.338 -17.802 1.00 92.62 96 GLN A CA 1
ATOM 770 C C . GLN A 1 96 ? -1.543 1.673 -18.084 1.00 92.62 96 GLN A C 1
ATOM 772 O O . GLN A 1 96 ? -1.729 1.123 -19.168 1.00 92.62 96 GLN A O 1
ATOM 777 N N . ASP A 1 97 ? -2.452 1.719 -17.110 1.00 89.94 97 ASP A N 1
ATOM 778 C CA . ASP A 1 97 ? -3.811 1.196 -17.267 1.00 89.94 97 ASP A CA 1
ATOM 779 C C . ASP A 1 97 ? -4.743 2.292 -17.800 1.00 89.94 97 ASP A C 1
ATOM 781 O O . ASP A 1 97 ? -5.489 2.067 -18.750 1.00 89.94 97 ASP A O 1
ATOM 785 N N . ASP A 1 98 ? -4.656 3.498 -17.228 1.00 92.19 98 ASP A N 1
ATOM 786 C CA . ASP A 1 98 ? -5.371 4.692 -17.687 1.00 92.19 98 ASP A CA 1
ATOM 787 C C . ASP A 1 98 ? -4.604 5.986 -17.318 1.00 92.19 98 ASP A C 1
ATOM 789 O O . ASP A 1 98 ? -3.390 5.966 -17.108 1.00 92.19 98 ASP A O 1
ATOM 793 N N . ALA A 1 99 ? -5.270 7.145 -17.324 1.00 90.31 99 ALA A N 1
ATOM 794 C CA . ALA A 1 99 ? -4.643 8.432 -17.014 1.00 90.31 99 ALA A CA 1
ATOM 795 C C . ALA A 1 99 ? -4.213 8.570 -15.542 1.00 90.31 99 ALA A C 1
ATOM 797 O O . ALA A 1 99 ? -3.249 9.275 -15.251 1.00 90.31 99 ALA A O 1
ATOM 798 N N . LEU A 1 100 ? -4.922 7.908 -14.627 1.00 93.81 100 LEU A N 1
ATOM 799 C CA . LEU A 1 100 ? -4.723 8.004 -13.183 1.00 93.81 100 LEU A CA 1
ATOM 800 C C . LEU A 1 100 ? -4.170 6.715 -12.583 1.00 93.81 100 LEU A C 1
ATOM 802 O O . LEU A 1 100 ? -3.725 6.744 -11.443 1.00 93.81 100 LEU A O 1
ATOM 806 N N . HIS A 1 101 ? -4.169 5.606 -13.320 1.00 93.69 101 HIS A N 1
ATOM 807 C CA . HIS A 1 101 ? -3.743 4.309 -12.814 1.00 93.69 101 HIS A CA 1
ATOM 808 C C . HIS A 1 101 ? -2.584 3.719 -13.604 1.00 93.69 101 HIS A C 1
ATOM 810 O O . HIS A 1 101 ? -2.574 3.667 -14.839 1.00 93.69 101 HIS A O 1
ATOM 816 N N . LYS A 1 102 ? -1.612 3.209 -12.851 1.00 94.75 102 LYS A N 1
ATOM 817 C CA . LYS A 1 102 ? -0.445 2.501 -13.371 1.00 94.75 102 LYS A CA 1
ATOM 818 C C . LYS A 1 102 ? -0.161 1.273 -12.520 1.00 94.75 102 LYS A C 1
ATOM 820 O O . LYS A 1 102 ? -0.629 1.160 -11.392 1.00 94.75 102 LYS A O 1
ATOM 825 N N . ARG A 1 103 ? 0.647 0.358 -13.039 1.00 91.88 103 ARG A N 1
ATOM 826 C CA . ARG A 1 103 ? 1.115 -0.830 -12.328 1.00 91.88 103 ARG A CA 1
ATOM 827 C C . ARG A 1 103 ? 2.603 -1.038 -12.546 1.00 91.88 103 ARG A C 1
ATOM 829 O O . ARG A 1 103 ? 3.098 -0.949 -13.671 1.00 91.88 103 ARG A O 1
ATOM 836 N N . VAL A 1 104 ? 3.305 -1.361 -11.465 1.00 89.31 104 VAL A N 1
ATOM 837 C CA . VAL A 1 104 ? 4.716 -1.762 -11.491 1.00 89.31 104 VAL A CA 1
ATOM 838 C C . VAL A 1 104 ? 4.786 -3.272 -11.324 1.00 89.31 104 VAL A C 1
ATOM 840 O O . VAL A 1 104 ? 4.256 -3.824 -10.361 1.00 89.31 104 VAL A O 1
ATOM 843 N N . LYS A 1 105 ? 5.420 -3.955 -12.278 1.00 86.12 105 LYS A N 1
ATOM 844 C CA . LYS A 1 105 ? 5.603 -5.408 -12.217 1.00 86.12 105 LYS A CA 1
ATOM 845 C C . LYS A 1 105 ? 6.704 -5.755 -11.220 1.00 86.12 105 LYS A C 1
ATOM 847 O O . LYS A 1 105 ? 7.816 -5.241 -11.337 1.00 86.12 105 LYS A O 1
ATOM 852 N N . LEU A 1 106 ? 6.415 -6.679 -10.309 1.00 81.50 106 LEU A N 1
ATOM 853 C CA . LEU A 1 106 ? 7.428 -7.289 -9.459 1.00 81.50 106 LEU A CA 1
ATOM 854 C C . LEU A 1 106 ? 8.159 -8.387 -10.229 1.00 81.50 106 LEU A C 1
ATOM 856 O O . LEU A 1 106 ? 7.555 -9.179 -10.957 1.00 81.50 106 LEU A O 1
ATOM 860 N N . ILE A 1 107 ? 9.475 -8.420 -10.077 1.00 77.19 107 ILE A N 1
ATOM 861 C CA . ILE A 1 107 ? 10.351 -9.430 -10.667 1.00 77.19 107 ILE A CA 1
ATOM 862 C C . ILE A 1 107 ? 11.287 -9.972 -9.587 1.00 77.19 107 ILE A C 1
ATOM 864 O O . ILE A 1 107 ? 11.665 -9.225 -8.688 1.00 77.19 107 ILE A O 1
ATOM 868 N N . PRO A 1 108 ? 11.708 -11.242 -9.650 1.00 70.62 108 PRO A N 1
ATOM 869 C CA . PRO A 1 108 ? 12.794 -11.715 -8.803 1.00 70.62 108 PRO A CA 1
ATOM 870 C C . PRO A 1 108 ? 14.064 -10.887 -9.049 1.00 70.62 108 PRO A C 1
ATOM 872 O O . PRO A 1 108 ? 14.454 -10.656 -10.195 1.00 70.62 108 PRO A O 1
ATOM 875 N N . ASN A 1 109 ? 14.730 -10.449 -7.985 1.00 66.38 109 ASN A N 1
ATOM 876 C CA . ASN A 1 109 ? 16.020 -9.775 -8.049 1.00 66.38 109 ASN A CA 1
ATOM 877 C C . ASN A 1 109 ? 17.144 -10.816 -8.163 1.00 66.38 109 ASN A C 1
ATOM 879 O O . ASN A 1 109 ? 17.808 -11.163 -7.188 1.00 66.38 109 ASN A O 1
ATOM 883 N N . ILE A 1 110 ? 17.337 -11.326 -9.382 1.00 60.34 110 ILE A N 1
ATOM 884 C CA . ILE A 1 110 ? 18.261 -12.431 -9.704 1.00 60.34 110 ILE A CA 1
ATOM 885 C C . ILE A 1 110 ? 19.732 -12.082 -9.371 1.00 60.34 110 ILE A C 1
ATOM 887 O O . ILE A 1 110 ? 20.558 -12.969 -9.199 1.00 60.34 110 ILE A O 1
ATOM 891 N N . GLY A 1 111 ? 20.075 -10.797 -9.219 1.00 53.31 111 GLY A N 1
ATOM 892 C CA . GLY A 1 111 ? 21.439 -10.349 -8.910 1.00 53.31 111 GLY A CA 1
ATOM 893 C C . GLY A 1 111 ? 21.871 -10.471 -7.441 1.00 53.31 111 GLY A C 1
ATOM 894 O O . GLY A 1 111 ? 23.033 -10.193 -7.151 1.00 53.31 111 GLY A O 1
ATOM 895 N N . LYS A 1 112 ? 20.972 -10.833 -6.509 1.00 45.69 112 LYS A N 1
ATOM 896 C CA . LYS A 1 112 ? 21.257 -10.847 -5.056 1.00 45.69 112 LYS A CA 1
ATOM 897 C C . LYS A 1 112 ? 21.088 -12.200 -4.347 1.00 45.69 112 LYS A C 1
ATOM 899 O O . LYS A 1 112 ? 21.454 -12.284 -3.177 1.00 45.69 112 LYS A O 1
ATOM 904 N N . SER A 1 113 ? 20.595 -13.254 -5.001 1.00 39.84 113 SER A N 1
ATOM 905 C CA . SER A 1 113 ? 20.539 -14.624 -4.448 1.00 39.84 113 SER A CA 1
ATOM 906 C C . SER A 1 113 ? 20.271 -15.668 -5.540 1.00 39.84 113 SER A C 1
ATOM 908 O O . SER A 1 113 ? 19.680 -15.346 -6.571 1.00 39.84 113 SER A O 1
ATOM 910 N N . GLU A 1 114 ? 20.669 -16.925 -5.298 1.00 39.38 114 GLU A N 1
ATOM 911 C CA . GLU A 1 114 ? 20.319 -18.079 -6.139 1.00 39.38 114 GLU A CA 1
ATOM 912 C C . GLU A 1 114 ? 18.795 -18.255 -6.205 1.00 39.38 114 GLU A C 1
ATOM 914 O O . GLU A 1 114 ? 18.135 -18.586 -5.219 1.00 39.38 114 GLU A O 1
ATOM 919 N N . VAL A 1 115 ? 18.220 -18.040 -7.388 1.00 46.00 115 VAL A N 1
ATOM 920 C CA . VAL A 1 115 ? 16.803 -18.307 -7.643 1.00 46.00 115 VAL A CA 1
ATOM 921 C C . VAL A 1 115 ? 16.654 -19.774 -8.044 1.00 46.00 115 VAL A C 1
ATOM 923 O O . VAL A 1 115 ? 16.965 -20.154 -9.172 1.00 46.00 115 VAL A O 1
ATOM 926 N N . VAL A 1 116 ? 16.157 -20.611 -7.131 1.00 43.09 116 VAL A N 1
ATOM 927 C CA . VAL A 1 116 ? 15.752 -21.986 -7.459 1.00 43.09 116 VAL A CA 1
ATOM 928 C C . VAL A 1 116 ? 14.373 -21.939 -8.118 1.00 43.09 116 VAL A C 1
ATOM 930 O O . VAL A 1 116 ? 13.351 -21.758 -7.456 1.00 43.09 116 VAL A O 1
ATOM 933 N N . PHE A 1 117 ? 14.327 -22.092 -9.441 1.00 44.81 117 PHE A N 1
ATOM 934 C CA . PHE A 1 117 ? 13.073 -22.209 -10.188 1.00 44.81 117 PHE A CA 1
ATOM 935 C C . PHE A 1 117 ? 12.437 -23.582 -9.920 1.00 44.81 117 PHE A C 1
ATOM 937 O O . PHE A 1 117 ? 12.810 -24.577 -10.534 1.00 44.81 117 PHE A O 1
ATOM 944 N N . ILE A 1 118 ? 11.465 -23.650 -9.003 1.00 44.84 118 ILE A N 1
ATOM 945 C CA . ILE A 1 118 ? 10.820 -24.922 -8.615 1.00 44.84 118 ILE A CA 1
ATOM 946 C C . ILE A 1 118 ? 9.860 -25.451 -9.703 1.00 44.84 118 ILE A C 1
ATOM 948 O O . ILE A 1 118 ? 9.538 -26.636 -9.698 1.00 44.84 118 ILE A O 1
ATOM 952 N N . LYS A 1 119 ? 9.443 -24.630 -10.682 1.00 41.59 119 LYS A N 1
ATOM 953 C CA . LYS A 1 119 ? 8.775 -25.048 -11.936 1.00 41.59 119 LYS A CA 1
ATOM 954 C C . LYS A 1 119 ? 8.681 -23.862 -12.921 1.00 41.59 119 LYS A C 1
ATOM 956 O O . LYS A 1 119 ? 8.451 -22.746 -12.461 1.00 41.59 119 LYS A O 1
ATOM 961 N N . PRO A 1 120 ? 8.775 -24.062 -14.252 1.00 39.31 120 PRO A N 1
ATOM 962 C CA . PRO A 1 120 ? 8.770 -22.971 -15.241 1.00 39.31 120 PRO A CA 1
ATOM 963 C C . PRO A 1 120 ? 7.453 -22.185 -15.423 1.00 39.31 120 PRO A C 1
ATOM 965 O O . PRO A 1 120 ? 7.398 -21.334 -16.304 1.00 39.31 120 PRO A O 1
ATOM 968 N N . THR A 1 121 ? 6.377 -22.460 -14.678 1.00 40.66 121 THR A N 1
ATOM 969 C CA . THR A 1 121 ? 5.013 -22.077 -15.112 1.00 40.66 121 THR A CA 1
ATOM 970 C C . THR A 1 121 ? 4.150 -21.291 -14.124 1.00 40.66 121 THR A C 1
ATOM 972 O O . THR A 1 121 ? 3.021 -20.969 -14.472 1.00 40.66 121 THR A O 1
ATOM 975 N N . LEU A 1 122 ? 4.637 -20.918 -12.940 1.00 41.47 122 LEU A N 1
ATOM 976 C CA . LEU A 1 122 ? 3.833 -20.181 -11.947 1.00 41.47 122 LEU A CA 1
ATOM 977 C C . LEU A 1 122 ? 4.640 -19.062 -11.277 1.00 41.47 122 LEU A C 1
ATOM 979 O O . LEU A 1 122 ? 4.659 -18.926 -10.059 1.00 41.47 122 LEU A O 1
ATOM 983 N N . VAL A 1 123 ? 5.319 -18.228 -12.069 1.00 47.72 123 VAL A N 1
ATOM 984 C CA . VAL A 1 123 ? 5.585 -16.867 -11.587 1.00 47.72 123 VAL A CA 1
ATOM 985 C C . VAL A 1 123 ? 4.266 -16.124 -11.754 1.00 47.72 123 VAL A C 1
ATOM 987 O O . VAL A 1 123 ? 4.019 -15.534 -12.808 1.00 47.72 123 VAL A O 1
ATOM 990 N N . GLU A 1 124 ? 3.383 -16.224 -10.754 1.00 54.22 124 GLU A N 1
ATOM 991 C CA . GLU A 1 124 ? 2.262 -15.293 -10.643 1.00 54.22 124 GLU A CA 1
ATOM 992 C C . GLU A 1 124 ? 2.862 -13.897 -10.770 1.00 54.22 124 GLU A C 1
ATOM 994 O O . GLU A 1 124 ? 3.738 -13.492 -10.002 1.00 54.22 124 GLU A O 1
ATOM 999 N N . THR A 1 125 ? 2.514 -13.210 -11.856 1.00 63.34 125 THR A N 1
ATOM 1000 C CA . THR A 1 125 ? 3.075 -11.892 -12.099 1.00 63.34 125 THR A CA 1
ATOM 1001 C C . THR A 1 125 ? 2.389 -10.951 -11.128 1.00 63.34 125 THR A C 1
ATOM 1003 O O . THR A 1 125 ? 1.266 -10.520 -11.366 1.00 63.34 125 THR A O 1
ATOM 1006 N N . LEU A 1 126 ? 3.064 -10.669 -10.020 1.00 78.56 126 LEU A N 1
ATOM 1007 C CA . LEU A 1 126 ? 2.589 -9.723 -9.029 1.00 78.56 126 LEU A CA 1
ATOM 1008 C C . LEU A 1 126 ? 2.800 -8.299 -9.543 1.00 78.56 126 LEU A C 1
ATOM 1010 O O . LEU A 1 126 ? 3.849 -7.958 -10.100 1.00 78.56 126 LEU A O 1
ATOM 1014 N N . PHE A 1 127 ? 1.793 -7.461 -9.333 1.00 85.69 127 PHE A N 1
ATOM 1015 C CA . PHE A 1 127 ? 1.830 -6.048 -9.673 1.00 85.69 127 PHE A CA 1
ATOM 1016 C C . PHE A 1 127 ? 1.588 -5.216 -8.421 1.00 85.69 127 PHE A C 1
ATOM 1018 O O . PHE A 1 127 ? 0.729 -5.552 -7.609 1.00 85.69 127 PHE A O 1
ATOM 1025 N N . ILE A 1 128 ? 2.301 -4.099 -8.307 1.00 90.12 128 ILE A N 1
ATOM 1026 C CA . ILE A 1 128 ? 1.948 -3.024 -7.385 1.00 90.12 128 ILE A CA 1
ATOM 1027 C C . ILE A 1 128 ? 1.094 -2.022 -8.163 1.00 90.12 128 ILE A C 1
ATOM 1029 O O . ILE A 1 128 ? 1.625 -1.340 -9.048 1.00 90.12 128 ILE A O 1
ATOM 1033 N N . PRO A 1 129 ? -0.214 -1.937 -7.882 1.00 93.31 129 PRO A N 1
ATOM 1034 C CA . PRO A 1 129 ? -1.074 -0.926 -8.470 1.00 93.31 129 PRO A CA 1
ATOM 1035 C C . PRO A 1 129 ? -0.860 0.435 -7.817 1.00 93.31 129 PRO A C 1
ATOM 1037 O O . PRO A 1 129 ? -0.723 0.571 -6.601 1.00 93.31 129 PRO A O 1
ATOM 1040 N N . LEU A 1 130 ? -0.843 1.447 -8.671 1.00 95.50 130 LEU A N 1
ATOM 1041 C CA . LEU A 1 130 ? -0.628 2.837 -8.340 1.00 95.50 130 LEU A CA 1
ATOM 1042 C C . LEU A 1 130 ? -1.811 3.662 -8.837 1.00 95.50 130 LEU A C 1
ATOM 1044 O O . LEU A 1 130 ? -2.317 3.435 -9.938 1.00 95.50 130 LEU A O 1
ATOM 1048 N N . VAL A 1 131 ? -2.194 4.651 -8.043 1.00 96.44 131 VAL A N 1
ATOM 1049 C CA . VAL A 1 131 ? -3.175 5.677 -8.391 1.00 96.44 131 VAL A CA 1
ATOM 1050 C C . VAL A 1 131 ? -2.565 7.058 -8.176 1.00 96.44 131 VAL A C 1
ATOM 1052 O O . VAL A 1 131 ? -1.828 7.274 -7.212 1.00 96.44 131 VAL A O 1
ATOM 1055 N N . TYR A 1 132 ? -2.822 7.977 -9.099 1.00 96.06 132 TYR A N 1
ATOM 1056 C CA . TYR A 1 132 ? -2.404 9.367 -8.994 1.00 96.06 132 TYR A CA 1
ATOM 1057 C C . TYR A 1 132 ? -3.448 10.153 -8.205 1.00 96.06 132 TYR A C 1
ATOM 1059 O O . TYR A 1 132 ? -4.606 10.234 -8.611 1.00 96.06 132 TYR A O 1
ATOM 1067 N N . GLU A 1 133 ? -3.037 10.734 -7.082 1.00 94.62 133 GLU A N 1
ATOM 1068 C CA . GLU A 1 133 ? -3.889 11.561 -6.229 1.00 94.62 133 GLU A CA 1
ATOM 1069 C C . GLU A 1 133 ? -3.372 12.996 -6.193 1.00 94.62 133 GLU A C 1
ATOM 1071 O O . GLU A 1 133 ? -2.166 13.232 -6.275 1.00 94.62 133 GLU A O 1
ATOM 1076 N N . LEU A 1 134 ? -4.292 13.946 -6.033 1.00 92.44 134 LEU A N 1
ATOM 1077 C CA . LEU A 1 134 ? -3.983 15.345 -5.759 1.00 92.44 134 LEU A CA 1
ATOM 1078 C C . LEU A 1 134 ? -4.206 15.621 -4.273 1.00 92.44 134 LEU A C 1
ATOM 1080 O O . LEU A 1 134 ? -5.216 15.208 -3.705 1.00 92.44 134 LEU A O 1
ATOM 1084 N N . GLU A 1 135 ? -3.277 16.339 -3.660 1.00 87.31 135 GLU A N 1
ATOM 1085 C CA . GLU A 1 135 ? -3.369 16.796 -2.279 1.00 87.31 135 GLU A CA 1
ATOM 1086 C C . GLU A 1 135 ? -3.174 18.313 -2.243 1.00 87.31 135 GLU A C 1
ATOM 1088 O O . GLU A 1 135 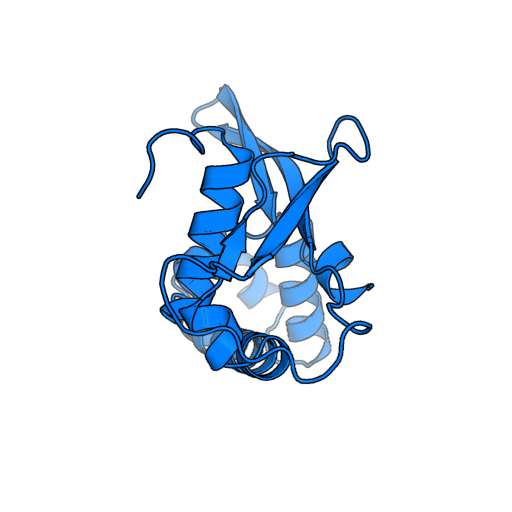? -2.287 18.847 -2.912 1.00 87.31 135 GLU A O 1
ATOM 1093 N N . ASP A 1 136 ? -4.010 19.002 -1.466 1.00 87.56 136 ASP A N 1
ATOM 1094 C CA . ASP A 1 136 ? -3.833 20.425 -1.189 1.00 87.56 136 ASP A CA 1
ATOM 1095 C C . ASP A 1 136 ? -2.758 20.593 -0.114 1.00 87.56 136 ASP A C 1
ATOM 1097 O O . ASP A 1 136 ? -2.922 20.158 1.031 1.00 87.56 136 ASP A O 1
ATOM 1101 N N . LYS A 1 137 ? -1.641 21.210 -0.494 1.00 84.69 137 LYS A N 1
ATOM 1102 C CA . LYS A 1 137 ? -0.574 21.609 0.417 1.00 84.69 137 LYS A CA 1
ATOM 1103 C C . LYS A 1 137 ? -0.376 23.105 0.308 1.00 84.69 137 LYS A C 1
ATOM 1105 O O . LYS A 1 137 ? 0.089 23.595 -0.714 1.00 84.69 137 LYS A O 1
ATOM 1110 N N . GLU A 1 138 ? -0.707 23.817 1.381 1.00 85.62 138 GLU A N 1
ATOM 1111 C CA . GLU A 1 138 ? -0.487 25.264 1.486 1.00 85.62 138 GLU A CA 1
ATOM 1112 C C . GLU A 1 138 ? -1.129 26.056 0.322 1.00 85.62 138 GLU A C 1
ATOM 1114 O O . GLU A 1 138 ? -0.525 26.980 -0.221 1.00 85.62 138 GLU A O 1
ATOM 1119 N N . ASN A 1 139 ? -2.366 25.702 -0.064 1.00 84.81 139 ASN A N 1
ATOM 1120 C CA . ASN A 1 139 ? -3.108 26.250 -1.211 1.00 84.81 139 ASN A CA 1
ATOM 1121 C C . ASN A 1 139 ? -2.485 25.930 -2.584 1.00 84.81 139 ASN A C 1
ATOM 1123 O O . ASN A 1 139 ? -2.760 26.619 -3.572 1.00 84.81 139 ASN A O 1
ATOM 1127 N N . GLN A 1 140 ? -1.647 24.896 -2.670 1.00 85.12 140 GLN A N 1
ATOM 1128 C CA . GLN A 1 140 ? -1.130 24.361 -3.924 1.00 85.12 140 GLN A CA 1
ATOM 1129 C C . GLN A 1 140 ? -1.565 22.909 -4.090 1.00 85.12 140 GLN A C 1
ATOM 1131 O O . GLN A 1 140 ? -1.332 22.065 -3.228 1.00 85.12 140 GLN A O 1
ATOM 1136 N N . MET A 1 141 ? -2.164 22.604 -5.242 1.00 88.62 141 MET A N 1
ATOM 1137 C CA . MET A 1 141 ? -2.487 21.229 -5.610 1.00 88.62 141 MET A CA 1
ATOM 1138 C C . MET A 1 141 ? -1.214 20.524 -6.064 1.00 88.62 141 MET A C 1
ATOM 1140 O O . MET A 1 141 ? -0.661 20.850 -7.117 1.00 88.62 141 MET A O 1
ATOM 1144 N N . VAL A 1 142 ? -0.761 19.549 -5.282 1.00 91.12 142 VAL A N 1
ATOM 1145 C CA . VAL A 1 142 ? 0.405 18.730 -5.615 1.00 91.12 142 VAL A CA 1
ATOM 1146 C C . VAL A 1 142 ? -0.038 17.295 -5.855 1.00 91.12 142 VAL A C 1
ATOM 1148 O O . VAL A 1 142 ? -0.787 16.725 -5.065 1.00 91.12 142 VAL A O 1
ATOM 1151 N N . GLY A 1 143 ? 0.412 16.711 -6.964 1.00 90.81 143 GLY A N 1
ATOM 1152 C CA . 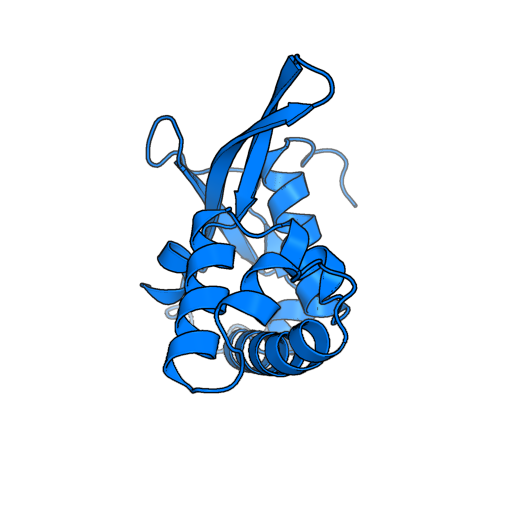GLY A 1 143 ? 0.044 15.352 -7.335 1.00 90.81 143 GLY A CA 1
ATOM 1153 C C . GLY A 1 143 ? 1.123 14.321 -7.028 1.00 90.81 143 GLY A C 1
ATOM 1154 O O . GLY A 1 143 ? 2.311 14.557 -7.256 1.00 90.81 143 GLY A O 1
ATOM 1155 N N . TYR A 1 144 ? 0.699 13.158 -6.538 1.00 93.12 144 TYR A N 1
ATOM 1156 C CA . TYR A 1 144 ? 1.575 12.077 -6.097 1.00 93.12 144 TYR A CA 1
ATOM 1157 C C . TYR A 1 144 ? 1.010 10.708 -6.477 1.00 93.12 144 TYR A C 1
ATOM 1159 O O . TYR A 1 144 ? -0.201 10.508 -6.517 1.00 93.12 144 TYR A O 1
ATOM 1167 N N . TRP A 1 145 ? 1.896 9.734 -6.681 1.00 95.69 145 TRP A N 1
ATOM 1168 C CA . TRP A 1 145 ? 1.499 8.334 -6.816 1.00 95.69 145 TRP A CA 1
ATOM 1169 C C . TRP A 1 145 ? 1.339 7.679 -5.447 1.00 95.69 145 TRP A C 1
ATOM 1171 O O . TRP A 1 145 ? 2.234 7.761 -4.600 1.00 95.69 145 TRP A O 1
ATOM 1181 N N . LYS A 1 146 ? 0.216 6.990 -5.262 1.00 96.38 146 LYS A N 1
ATOM 1182 C CA . LYS A 1 146 ? -0.146 6.205 -4.080 1.00 96.38 146 LYS A CA 1
ATOM 1183 C C . LYS A 1 146 ? -0.455 4.767 -4.465 1.00 96.38 146 LYS A C 1
ATOM 1185 O O . LYS A 1 146 ? -0.702 4.476 -5.628 1.00 96.38 146 LYS A O 1
ATOM 1190 N N . ILE A 1 147 ? -0.463 3.876 -3.485 1.00 95.38 147 ILE A N 1
ATOM 1191 C CA . ILE A 1 147 ? -0.746 2.454 -3.659 1.00 95.38 147 ILE A CA 1
ATOM 1192 C C . ILE A 1 147 ? -2.257 2.231 -3.652 1.00 95.38 147 ILE A C 1
ATOM 1194 O O . ILE A 1 147 ? -2.931 2.504 -2.654 1.00 95.38 147 ILE A O 1
ATOM 1198 N N . ASP A 1 148 ? -2.779 1.686 -4.747 1.00 92.19 148 ASP A N 1
ATOM 1199 C CA . ASP A 1 148 ? -4.179 1.274 -4.852 1.00 92.19 148 ASP A CA 1
ATOM 1200 C C . ASP A 1 148 ? -4.357 -0.132 -4.258 1.00 92.19 148 ASP A C 1
ATOM 1202 O O . ASP A 1 148 ? -4.396 -1.156 -4.945 1.00 92.19 148 ASP A O 1
ATOM 1206 N N . TYR A 1 149 ? -4.455 -0.186 -2.930 1.00 81.62 149 TYR A N 1
ATOM 1207 C CA . TYR A 1 149 ? -4.615 -1.441 -2.194 1.00 81.62 149 TYR A CA 1
ATOM 1208 C C . TYR A 1 149 ? -5.822 -2.269 -2.665 1.00 81.62 149 TYR A C 1
ATOM 1210 O O . TYR A 1 149 ? -5.776 -3.499 -2.637 1.00 81.62 149 TYR A O 1
ATOM 1218 N N . LEU A 1 150 ? -6.891 -1.618 -3.135 1.00 78.25 150 LEU A N 1
ATOM 1219 C CA . LEU A 1 150 ? -8.108 -2.301 -3.568 1.00 78.25 150 LEU A CA 1
ATOM 1220 C C . LEU A 1 150 ? -7.895 -3.105 -4.851 1.00 78.25 150 LEU A C 1
ATOM 1222 O O . LEU A 1 150 ? -8.466 -4.186 -4.988 1.00 78.25 150 LEU A O 1
ATOM 1226 N N . LYS A 1 151 ? -7.064 -2.623 -5.779 1.00 76.94 151 LYS A N 1
ATOM 1227 C CA . LYS A 1 151 ? -6.661 -3.419 -6.949 1.00 76.94 151 LYS A CA 1
ATOM 1228 C C . LYS A 1 151 ? -5.676 -4.527 -6.588 1.00 76.94 151 LYS A C 1
ATOM 1230 O O . LYS A 1 151 ? -5.683 -5.561 -7.242 1.00 76.94 151 LYS A O 1
ATOM 1235 N N . MET A 1 152 ? -4.885 -4.357 -5.529 1.00 74.25 152 MET A N 1
ATOM 1236 C CA . MET A 1 152 ? -3.929 -5.376 -5.080 1.00 74.25 152 MET A CA 1
ATOM 1237 C C . MET A 1 152 ? -4.633 -6.615 -4.508 1.00 74.25 152 MET A C 1
ATOM 1239 O O . MET A 1 152 ? -4.194 -7.733 -4.746 1.00 74.25 152 MET A O 1
ATOM 1243 N N . ILE A 1 153 ? -5.744 -6.430 -3.787 1.00 65.19 153 ILE A N 1
ATOM 1244 C CA . ILE A 1 153 ? -6.532 -7.543 -3.225 1.00 65.19 153 ILE A CA 1
ATOM 1245 C C . ILE A 1 153 ? -7.456 -8.228 -4.240 1.00 65.19 153 ILE A C 1
ATOM 1247 O O . ILE A 1 153 ? -7.941 -9.322 -3.964 1.00 65.19 153 ILE A O 1
ATOM 1251 N N . LYS A 1 154 ? -7.756 -7.583 -5.375 1.00 58.16 154 LYS A N 1
ATOM 1252 C CA . LYS A 1 154 ? -8.721 -8.096 -6.361 1.00 58.16 154 LYS A CA 1
ATOM 1253 C C . LYS A 1 154 ? -8.143 -9.126 -7.334 1.00 58.16 154 LYS A C 1
ATOM 1255 O O . LYS A 1 154 ? -8.961 -9.808 -7.939 1.00 58.16 154 LYS A O 1
ATOM 1260 N N . GLY A 1 155 ? -6.812 -9.269 -7.408 1.00 48.31 155 GLY A N 1
ATOM 1261 C CA . GLY A 1 155 ? -6.120 -10.275 -8.230 1.00 48.31 155 GLY A CA 1
ATOM 1262 C C . GLY A 1 155 ? -6.342 -10.094 -9.724 1.00 48.31 155 GLY A C 1
ATOM 1263 O O . GLY A 1 155 ? -7.371 -10.591 -10.225 1.00 48.31 155 GLY A O 1
#